Protein AF-A0A8S2TK44-F1 (afdb_monomer_lite)

Organism: NCBI:txid1234261

Radius of gyration: 22.93 Å; chains: 1; bounding box: 72×29×65 Å

Sequence (128 aa):
MSAISFRKHQQQISKQFTLNEAQTRAFMVITNHINGGNHLKKGNEQDQLLMCVAGPGGTRKSQLIYAITEYFSITKRSHELRKLAPTPNAAAQIDGLTIQSFTSYRNLRKVSAAQRTTIENAGEISDI

Foldseek 3Di:
DDPVVLVVLLVVLCVVLVPDPLLSVVLCVVSCLVVVNDPPDDDPDRDDDDDDDDDDPPPPPLSSLVSNCVSCVVVVNNVVDADEDCDPVVQVSSVHYHPCVVVVPPPPPDDDPPPPPPPVPPPPPDDD

InterPro domains:
  IPR027417 P-loop containing nucleoside triphosphate hydrolase [G3DSA:3.40.50.300] (2-126)

pLDDT: mean 80.82, std 19.4, range [42.41, 97.88]

Secondary structure (DSSP, 8-state):
--HHHHHHHHHHHHHHTT--HHHHHHHHHHHHHHTT--TT-SSS------------TTS-HHHHHHHHHHHHHHTT-GGG---EESSHHHHHHTT-EEHHHHHHTTS--S--SSSSSSSGGGS-----

Structure (mmCIF, N/CA/C/O backbone):
data_AF-A0A8S2TK44-F1
#
_entry.id   AF-A0A8S2TK44-F1
#
loop_
_atom_site.group_PDB
_atom_site.id
_atom_site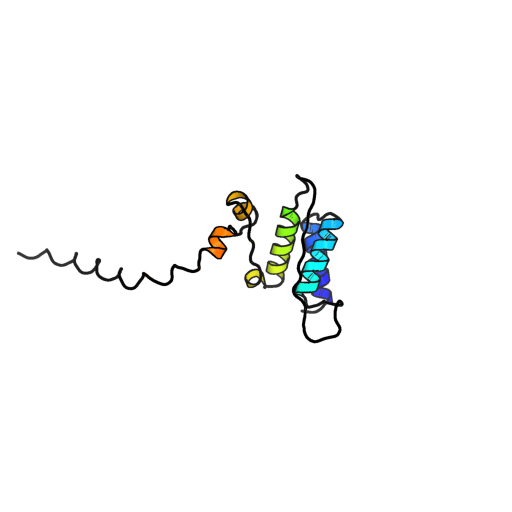.type_symbol
_atom_site.label_atom_id
_atom_site.label_alt_id
_atom_site.label_comp_id
_atom_site.label_asym_id
_atom_site.label_entity_id
_atom_site.label_seq_id
_atom_site.pdbx_PDB_ins_code
_atom_site.Cartn_x
_atom_site.Cartn_y
_atom_site.Cartn_z
_atom_site.occupancy
_atom_site.B_iso_or_equiv
_atom_site.auth_seq_id
_atom_site.auth_comp_id
_atom_site.auth_asym_id
_atom_site.auth_atom_id
_atom_site.pdbx_PDB_model_num
ATOM 1 N N . MET A 1 1 ? -15.662 10.316 11.224 1.00 60.12 1 MET A N 1
ATOM 2 C CA . MET A 1 1 ? -15.463 10.883 9.867 1.00 60.12 1 MET A CA 1
ATOM 3 C C . MET A 1 1 ? -16.651 10.488 8.999 1.00 60.12 1 MET A C 1
ATOM 5 O O . MET A 1 1 ? -17.067 9.343 9.079 1.00 60.12 1 MET A O 1
ATOM 9 N N . SER A 1 2 ? -17.223 11.415 8.222 1.00 70.25 2 SER A N 1
ATOM 10 C CA . SER A 1 2 ? -18.352 11.134 7.310 1.00 70.25 2 SER A CA 1
ATOM 11 C C . SER A 1 2 ? -17.877 10.420 6.032 1.00 70.25 2 SER A C 1
ATOM 13 O O . SER A 1 2 ? -16.753 10.657 5.589 1.00 70.25 2 SER A O 1
ATOM 15 N N . ALA A 1 3 ? -18.727 9.599 5.400 1.00 68.94 3 ALA A N 1
ATOM 16 C CA . ALA A 1 3 ? -18.435 8.896 4.140 1.00 68.94 3 ALA A CA 1
ATOM 17 C C . ALA A 1 3 ? -17.962 9.832 3.006 1.00 68.94 3 ALA A C 1
ATOM 19 O O . ALA A 1 3 ? -17.135 9.456 2.173 1.00 68.94 3 ALA A O 1
ATOM 20 N N . ILE A 1 4 ? -18.429 11.085 3.015 1.00 73.88 4 ILE A N 1
ATOM 21 C CA . ILE A 1 4 ? -18.009 12.134 2.075 1.00 73.88 4 ILE A CA 1
ATOM 22 C C . ILE A 1 4 ? -16.519 12.479 2.259 1.00 73.88 4 ILE A C 1
ATOM 24 O O . ILE A 1 4 ? -15.819 12.751 1.285 1.00 73.88 4 ILE A O 1
ATOM 28 N N . SER A 1 5 ? -16.014 12.424 3.494 1.00 85.56 5 SER A N 1
ATOM 29 C CA . SER A 1 5 ? -14.610 12.701 3.817 1.00 85.56 5 SER A CA 1
ATOM 30 C C . SER A 1 5 ? -13.673 11.635 3.249 1.00 85.56 5 SER A C 1
ATOM 32 O O . SER A 1 5 ? -12.633 11.976 2.695 1.00 85.56 5 SER A O 1
ATOM 34 N N . PHE A 1 6 ? -14.048 10.355 3.336 1.00 88.25 6 PHE A N 1
ATOM 35 C CA . PHE A 1 6 ? -13.216 9.259 2.831 1.00 88.25 6 PHE A CA 1
ATOM 36 C C . PHE A 1 6 ? -13.083 9.282 1.308 1.00 88.25 6 PHE A C 1
ATOM 38 O O . PHE A 1 6 ? -11.977 9.150 0.790 1.00 88.25 6 PHE A O 1
ATOM 45 N N . ARG A 1 7 ? -14.179 9.544 0.584 1.00 90.25 7 ARG A N 1
ATOM 46 C CA . ARG A 1 7 ? -14.135 9.668 -0.883 1.00 90.25 7 ARG A CA 1
ATOM 47 C C . ARG A 1 7 ? -13.256 10.822 -1.355 1.00 90.25 7 ARG A C 1
ATOM 49 O O . ARG A 1 7 ? -12.531 10.668 -2.334 1.00 90.25 7 ARG A O 1
ATOM 56 N N . LYS A 1 8 ? -13.280 11.958 -0.650 1.00 93.50 8 LYS A N 1
ATOM 57 C CA . LYS A 1 8 ? -12.389 13.090 -0.952 1.00 93.50 8 LYS A CA 1
ATOM 58 C C . LYS A 1 8 ? -10.918 12.694 -0.803 1.00 93.50 8 LYS A C 1
ATOM 60 O O . LYS A 1 8 ? -10.140 12.916 -1.726 1.00 93.50 8 LYS A O 1
ATOM 65 N N . HIS A 1 9 ? -10.564 12.039 0.302 1.00 95.00 9 HIS A N 1
ATOM 66 C CA . HIS A 1 9 ? -9.213 11.522 0.532 1.00 95.00 9 HIS A CA 1
ATOM 67 C C . HIS A 1 9 ? -8.773 10.519 -0.545 1.00 95.00 9 HIS A C 1
ATOM 69 O O . HIS A 1 9 ? -7.667 10.624 -1.071 1.00 95.00 9 HIS A O 1
ATOM 75 N N . GLN A 1 10 ? -9.655 9.592 -0.934 1.00 95.69 10 GLN A N 1
ATOM 76 C CA . GLN A 1 10 ? -9.379 8.620 -1.993 1.00 95.69 10 GLN A CA 1
ATOM 77 C C . GLN A 1 10 ? -9.065 9.301 -3.340 1.00 95.69 10 GLN A C 1
ATOM 79 O O . GLN A 1 10 ? -8.068 8.981 -3.989 1.00 95.69 10 GLN A O 1
ATOM 84 N N . GLN A 1 11 ? -9.891 10.266 -3.755 1.00 96.00 11 GLN A N 1
ATOM 85 C CA . GLN A 1 11 ? -9.701 10.995 -5.015 1.00 96.00 11 GLN A CA 1
ATOM 86 C C . GLN A 1 11 ? -8.432 11.850 -5.007 1.00 96.00 11 GLN A C 1
ATOM 88 O O . GLN A 1 11 ? -7.717 11.897 -6.009 1.00 96.00 11 GLN A O 1
ATOM 93 N N . GLN A 1 12 ? -8.150 12.517 -3.885 1.00 96.94 12 GLN A N 1
AT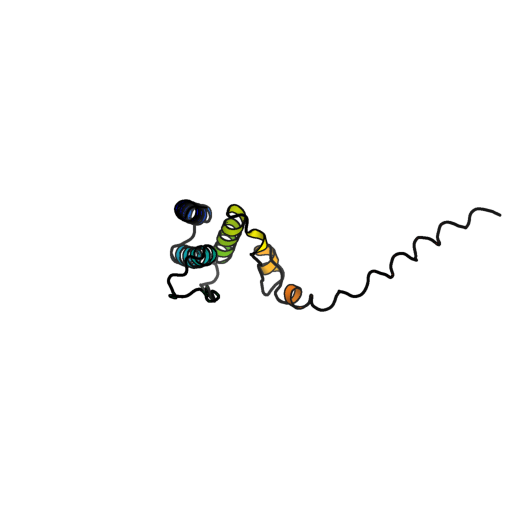OM 94 C CA . GLN A 1 12 ? -6.944 13.322 -3.721 1.00 96.94 12 GLN A CA 1
ATOM 95 C C . GLN A 1 12 ? -5.687 12.460 -3.865 1.00 96.94 12 GLN A C 1
ATOM 97 O O . GLN A 1 12 ? -4.817 12.790 -4.670 1.00 96.94 12 GLN A O 1
ATOM 102 N N . ILE A 1 13 ? -5.622 11.330 -3.156 1.00 97.69 13 ILE A N 1
ATOM 103 C CA . ILE A 1 13 ? -4.466 10.428 -3.198 1.00 97.69 13 ILE A CA 1
ATOM 104 C C . ILE A 1 13 ? -4.297 9.805 -4.585 1.00 97.69 13 ILE A C 1
ATOM 106 O O . ILE A 1 13 ? -3.190 9.803 -5.114 1.00 97.69 13 ILE A O 1
ATOM 110 N N . SER A 1 14 ? -5.373 9.320 -5.213 1.00 97.19 14 SER A N 1
ATOM 111 C CA . SER A 1 14 ? -5.291 8.733 -6.561 1.00 97.19 14 SER A CA 1
ATOM 112 C C . SER A 1 14 ? -4.659 9.706 -7.569 1.00 97.19 14 SER A C 1
ATOM 114 O O . SER A 1 14 ? -3.785 9.308 -8.344 1.00 97.19 14 SER A O 1
ATOM 116 N N . LYS A 1 15 ? -5.015 10.998 -7.493 1.00 96.56 15 LYS A N 1
ATOM 117 C CA . LYS A 1 15 ? -4.423 12.059 -8.322 1.00 96.56 15 LYS A CA 1
ATOM 118 C C . LYS A 1 15 ? -2.981 12.380 -7.929 1.00 96.56 15 LYS A C 1
ATOM 120 O O . LYS A 1 15 ? -2.119 12.413 -8.803 1.00 96.56 15 LYS A O 1
ATOM 125 N N . GLN A 1 16 ? -2.710 12.585 -6.639 1.00 97.25 16 GLN A N 1
ATOM 126 C CA . GLN A 1 16 ? -1.373 12.899 -6.118 1.00 97.25 16 GLN A CA 1
ATOM 127 C C . GLN A 1 16 ? -0.350 11.831 -6.514 1.00 97.25 16 GLN A C 1
ATOM 129 O O . GLN A 1 16 ? 0.750 12.142 -6.965 1.00 97.25 16 GLN A O 1
ATOM 134 N N . PHE A 1 17 ? -0.738 10.563 -6.402 1.00 96.44 17 PHE A N 1
ATOM 135 C CA . PHE A 1 17 ? 0.097 9.430 -6.768 1.00 96.44 17 PHE A CA 1
ATOM 136 C C . PHE A 1 17 ? -0.076 9.013 -8.224 1.00 96.44 17 PHE A C 1
ATOM 138 O O . PHE A 1 17 ? 0.412 7.945 -8.563 1.00 96.44 17 PHE A O 1
ATOM 145 N N . THR A 1 18 ? -0.712 9.815 -9.087 1.00 95.75 18 THR A N 1
ATOM 146 C CA . THR A 1 18 ? -0.843 9.558 -10.537 1.00 95.75 18 THR A CA 1
ATOM 147 C C . THR A 1 18 ? -1.186 8.097 -10.870 1.00 95.75 18 THR A C 1
ATOM 149 O O . THR A 1 18 ? -0.586 7.488 -11.758 1.00 95.75 18 THR A O 1
ATOM 152 N N . LEU A 1 19 ? -2.122 7.509 -10.115 1.00 95.38 19 LEU A N 1
ATOM 153 C CA . LEU A 1 19 ? -2.477 6.099 -10.262 1.00 95.38 19 LEU A CA 1
ATOM 154 C C . LEU A 1 19 ? -3.178 5.870 -11.602 1.00 95.38 19 LEU A C 1
ATOM 156 O O . LEU A 1 19 ? -4.108 6.593 -11.961 1.00 95.38 19 LEU A O 1
ATOM 160 N N . ASN A 1 20 ? -2.785 4.817 -12.318 1.00 93.25 20 ASN A N 1
ATOM 161 C CA . ASN A 1 20 ? -3.525 4.398 -13.506 1.00 93.25 20 ASN A CA 1
ATOM 162 C C . ASN A 1 20 ? -4.892 3.805 -13.125 1.00 93.25 20 ASN A C 1
ATOM 164 O O . ASN A 1 20 ? -5.216 3.625 -11.949 1.00 93.25 20 ASN A O 1
ATOM 168 N N . GLU A 1 21 ? -5.706 3.477 -14.123 1.00 93.69 21 GLU A N 1
ATOM 169 C CA . GLU A 1 21 ? -7.067 2.991 -13.898 1.00 93.69 21 GLU A CA 1
ATOM 170 C C . GLU A 1 21 ? -7.108 1.703 -13.052 1.00 93.69 21 GLU A C 1
ATOM 172 O O . GLU A 1 21 ? -7.879 1.602 -12.098 1.00 93.69 21 GLU A O 1
ATOM 177 N N . ALA A 1 22 ? -6.231 0.734 -13.334 1.00 92.50 22 ALA A N 1
ATOM 178 C CA . ALA A 1 22 ? -6.177 -0.532 -12.602 1.00 92.50 22 ALA A CA 1
ATOM 179 C C . ALA A 1 22 ? -5.688 -0.353 -11.155 1.00 92.50 22 ALA A C 1
ATOM 181 O O . ALA A 1 22 ? -6.261 -0.928 -10.229 1.00 92.50 22 ALA A O 1
ATOM 182 N N . GLN A 1 23 ? -4.666 0.479 -10.950 1.00 95.00 23 GLN A N 1
ATOM 183 C CA . GLN A 1 23 ? -4.161 0.846 -9.627 1.00 95.00 23 GLN A CA 1
ATOM 184 C C . GLN A 1 23 ? -5.214 1.613 -8.829 1.00 95.00 23 GLN A C 1
ATOM 186 O O . GLN A 1 23 ? -5.409 1.327 -7.653 1.00 95.00 23 GLN A O 1
ATOM 191 N N . THR A 1 24 ? -5.931 2.538 -9.470 1.00 95.94 24 THR A N 1
ATOM 192 C CA . THR A 1 24 ? -7.034 3.276 -8.850 1.00 95.94 24 THR A CA 1
ATOM 193 C C . THR A 1 24 ? -8.131 2.317 -8.412 1.00 95.94 24 THR A C 1
ATOM 195 O O . THR A 1 24 ? -8.557 2.381 -7.263 1.00 95.94 24 THR A O 1
ATOM 198 N N . ARG A 1 25 ? -8.538 1.356 -9.252 1.00 94.88 25 ARG A N 1
ATOM 199 C CA . ARG A 1 25 ? -9.512 0.328 -8.845 1.00 94.88 25 ARG A CA 1
ATOM 200 C C . ARG A 1 25 ? -9.034 -0.473 -7.634 1.00 94.88 25 ARG A C 1
ATOM 202 O O . ARG A 1 25 ? -9.782 -0.601 -6.668 1.00 94.88 25 ARG A O 1
ATOM 209 N N . ALA A 1 26 ? -7.792 -0.962 -7.652 1.00 95.69 26 ALA A N 1
ATOM 210 C CA . ALA A 1 26 ? -7.219 -1.696 -6.523 1.00 95.69 26 ALA A CA 1
ATOM 211 C C . ALA A 1 26 ? -7.191 -0.854 -5.237 1.00 95.69 26 ALA A C 1
ATOM 213 O O . ALA A 1 26 ? -7.618 -1.308 -4.177 1.00 95.69 26 ALA A O 1
ATOM 214 N N . PHE A 1 27 ? -6.758 0.401 -5.349 1.00 96.81 27 PHE A N 1
ATOM 215 C CA . PHE A 1 27 ? -6.736 1.357 -4.250 1.00 96.81 27 PHE A CA 1
ATOM 216 C C . PHE A 1 27 ? -8.135 1.598 -3.663 1.00 96.81 27 PHE A C 1
ATOM 218 O O . PHE A 1 27 ? -8.298 1.593 -2.442 1.00 96.81 27 PHE A O 1
ATOM 225 N N . MET A 1 28 ? -9.161 1.750 -4.505 1.00 95.62 28 MET A N 1
ATOM 226 C CA . MET A 1 28 ? -10.544 1.942 -4.052 1.00 95.62 28 MET A CA 1
ATOM 227 C C . MET A 1 28 ? -11.089 0.709 -3.324 1.00 95.62 28 MET A C 1
ATOM 229 O O . MET A 1 28 ? -11.729 0.865 -2.288 1.00 95.62 28 MET A O 1
ATOM 233 N N . VAL A 1 29 ? -10.813 -0.508 -3.811 1.00 93.94 29 VAL A N 1
ATOM 234 C CA . VAL A 1 29 ? -11.218 -1.755 -3.130 1.00 93.94 29 VAL A CA 1
ATOM 235 C C . VAL A 1 29 ? -10.615 -1.823 -1.726 1.00 93.94 29 VAL A C 1
ATOM 237 O O . VAL A 1 29 ? -11.342 -2.009 -0.752 1.00 93.94 29 VAL A O 1
ATOM 240 N N . ILE A 1 30 ? -9.304 -1.593 -1.614 1.00 94.06 30 ILE A N 1
ATOM 241 C CA . ILE A 1 30 ? -8.577 -1.636 -0.338 1.00 94.06 30 ILE A CA 1
ATOM 242 C C . ILE A 1 30 ? -9.110 -0.575 0.632 1.00 94.06 30 ILE A C 1
ATOM 244 O O . ILE A 1 30 ? -9.439 -0.876 1.775 1.00 94.06 30 ILE A O 1
ATOM 248 N N . THR A 1 31 ? -9.241 0.672 0.183 1.00 94.19 31 THR A N 1
ATOM 249 C CA . THR A 1 31 ? -9.680 1.778 1.050 1.00 94.19 31 THR A CA 1
ATOM 250 C C . THR A 1 31 ? -11.153 1.685 1.443 1.00 94.19 31 THR A C 1
ATOM 252 O O . THR A 1 31 ? -11.502 2.046 2.565 1.00 94.19 31 THR A O 1
ATOM 255 N N . ASN A 1 32 ? -12.020 1.147 0.582 1.00 91.25 32 ASN A N 1
ATOM 256 C CA . ASN A 1 32 ? -13.408 0.861 0.949 1.00 91.25 32 ASN A CA 1
ATOM 257 C C . ASN A 1 32 ? -13.496 -0.231 2.021 1.00 91.25 32 ASN A C 1
ATOM 259 O O . ASN A 1 32 ? -14.258 -0.061 2.973 1.00 91.25 32 ASN A O 1
ATOM 263 N N . HIS A 1 33 ? -12.686 -1.290 1.907 1.00 89.06 33 HIS A N 1
ATOM 264 C CA . HIS A 1 33 ? -12.583 -2.339 2.928 1.00 89.06 33 HIS A CA 1
ATOM 265 C C . HIS A 1 33 ? -12.130 -1.765 4.279 1.00 89.06 33 HIS A C 1
ATOM 267 O O . HIS A 1 33 ? -12.822 -1.935 5.278 1.00 89.06 33 HIS A O 1
ATOM 273 N N . ILE A 1 34 ? -11.065 -0.954 4.291 1.00 89.44 34 ILE A N 1
ATOM 274 C CA . ILE A 1 34 ? -10.558 -0.266 5.499 1.00 89.44 34 ILE A CA 1
ATOM 275 C C . ILE A 1 34 ? -11.636 0.603 6.171 1.00 89.44 34 ILE A C 1
ATOM 277 O O . ILE A 1 34 ? -11.683 0.736 7.396 1.00 89.44 34 ILE A O 1
ATOM 281 N N . ASN A 1 35 ? -12.519 1.219 5.386 1.00 88.06 35 ASN A N 1
ATOM 282 C CA . ASN A 1 35 ? -13.585 2.075 5.907 1.00 88.06 35 ASN A CA 1
ATOM 283 C C . ASN A 1 35 ? -14.808 1.293 6.420 1.00 88.06 35 ASN A C 1
ATOM 285 O O . ASN A 1 35 ? -15.809 1.916 6.775 1.00 88.06 35 ASN A O 1
ATOM 289 N N . GLY A 1 36 ? -14.765 -0.042 6.431 1.00 78.06 36 GLY A N 1
ATOM 290 C CA . GLY A 1 36 ? -15.908 -0.888 6.776 1.00 78.06 36 GLY A CA 1
ATOM 291 C C . GLY A 1 36 ? -16.977 -0.935 5.680 1.00 78.06 36 GLY A C 1
ATOM 292 O O . GLY A 1 36 ? -18.079 -1.432 5.903 1.00 78.06 36 GLY A O 1
ATOM 293 N N . GLY A 1 37 ? -16.677 -0.429 4.484 1.00 65.19 37 GLY A N 1
ATOM 294 C CA . GLY A 1 37 ? -17.564 -0.445 3.329 1.00 65.19 37 GLY A CA 1
ATOM 295 C C . GLY A 1 37 ? -17.506 -1.775 2.590 1.00 65.19 37 GLY A C 1
ATOM 296 O O . GLY A 1 37 ? -17.235 -1.776 1.396 1.00 65.19 37 GLY A O 1
ATOM 297 N N . ASN A 1 38 ? -17.747 -2.898 3.267 1.00 54.38 38 ASN A N 1
ATOM 298 C CA . ASN A 1 38 ? -17.894 -4.190 2.601 1.00 54.38 38 ASN A CA 1
ATOM 299 C C . ASN A 1 38 ? -19.374 -4.445 2.302 1.00 54.38 38 ASN A C 1
ATOM 301 O O . ASN A 1 38 ? -20.160 -4.798 3.172 1.00 54.38 38 ASN A O 1
ATOM 305 N N . HIS A 1 39 ? -19.746 -4.271 1.038 1.00 50.78 39 HIS A N 1
ATOM 306 C CA . HIS A 1 39 ? -21.076 -4.573 0.491 1.00 50.78 39 HIS A CA 1
ATOM 307 C C . HIS A 1 39 ? -21.233 -6.065 0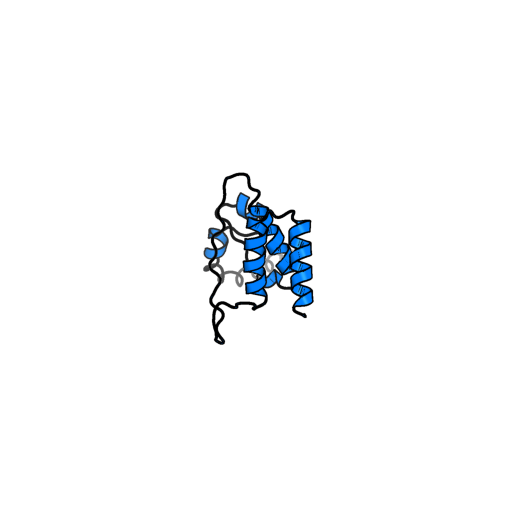.137 1.00 50.78 39 HIS A C 1
ATOM 309 O O . HIS A 1 39 ? -22.263 -6.469 -0.392 1.00 50.78 39 HIS A O 1
ATOM 315 N N . LEU A 1 40 ? -20.210 -6.886 0.409 1.00 49.50 40 LEU A N 1
ATOM 316 C CA . LEU A 1 40 ? -20.126 -8.272 -0.054 1.00 49.50 40 LEU A CA 1
ATOM 317 C C . LEU A 1 40 ? -20.781 -9.300 0.888 1.00 49.50 40 LEU A C 1
ATOM 319 O O . LEU A 1 40 ? -20.955 -10.442 0.475 1.00 49.50 40 LEU A O 1
ATOM 323 N N . LYS A 1 41 ? -21.222 -8.919 2.099 1.00 46.81 41 LYS A N 1
ATOM 324 C CA . LYS A 1 41 ? -22.044 -9.783 2.968 1.00 46.81 41 LYS A CA 1
ATOM 325 C C . LYS A 1 41 ? -23.091 -8.995 3.763 1.00 46.81 41 LYS A C 1
ATOM 327 O O . LYS A 1 41 ? -22.811 -7.940 4.321 1.00 46.81 41 LYS A O 1
ATOM 332 N N . LYS A 1 42 ? -24.299 -9.560 3.851 1.00 43.22 42 LYS A N 1
ATOM 333 C CA . LYS A 1 42 ? -25.324 -9.230 4.856 1.00 43.22 42 LYS A CA 1
ATOM 334 C C . LYS A 1 42 ? -24.923 -9.948 6.158 1.00 43.22 42 LYS A C 1
ATOM 336 O O . LYS A 1 42 ? -25.127 -11.152 6.258 1.00 43.22 42 LYS A O 1
ATOM 341 N N . GLY A 1 43 ? -24.316 -9.247 7.117 1.00 53.66 43 GLY A N 1
ATOM 342 C CA . GLY A 1 43 ? -23.914 -9.810 8.417 1.00 53.66 43 GLY A CA 1
ATOM 343 C C . GLY A 1 43 ? -22.883 -8.949 9.161 1.00 53.66 43 GLY A C 1
ATOM 344 O O . GLY A 1 43 ? -22.292 -8.054 8.567 1.00 53.66 43 GLY A O 1
ATOM 345 N N . ASN A 1 44 ? -22.676 -9.220 10.457 1.00 53.09 44 ASN A N 1
ATOM 346 C CA . ASN A 1 44 ? -21.753 -8.480 11.341 1.00 53.09 44 ASN A CA 1
ATOM 347 C C . ASN A 1 44 ? -20.265 -8.862 11.187 1.00 53.09 44 ASN A C 1
ATOM 349 O O . ASN A 1 44 ? -19.422 -8.322 11.898 1.00 53.09 44 ASN A O 1
ATOM 353 N N . GLU A 1 45 ? -19.921 -9.766 10.270 1.00 55.69 45 GLU A N 1
ATOM 354 C CA . GLU A 1 45 ? -18.548 -10.232 10.067 1.00 55.69 45 GLU A CA 1
ATOM 355 C C . GLU A 1 45 ? -18.015 -9.713 8.732 1.00 55.69 45 GLU A C 1
ATOM 357 O O . GLU A 1 45 ? -18.500 -10.073 7.657 1.00 55.69 45 GLU A O 1
ATOM 362 N N . GLN A 1 46 ? -17.023 -8.822 8.793 1.00 61.69 46 GLN A N 1
ATOM 363 C CA . GLN A 1 46 ? -16.287 -8.415 7.602 1.00 61.69 46 GLN A CA 1
ATOM 364 C C . GLN A 1 46 ? -15.224 -9.468 7.306 1.00 61.69 46 GLN A C 1
ATOM 366 O O . GLN A 1 46 ? -14.258 -9.593 8.056 1.00 61.69 46 GLN A O 1
ATOM 371 N N . ASP A 1 47 ? -15.383 -10.199 6.203 1.00 71.12 47 ASP A N 1
ATOM 372 C CA . ASP A 1 47 ? -14.348 -11.123 5.743 1.00 71.12 47 ASP A CA 1
ATOM 373 C C . ASP A 1 47 ? -13.032 -10.369 5.474 1.00 71.12 47 ASP A C 1
ATOM 375 O O . ASP A 1 47 ? -13.010 -9.236 4.967 1.00 71.12 47 ASP A O 1
ATOM 379 N N . GLN A 1 48 ? -11.917 -11.022 5.798 1.00 84.62 48 GLN A N 1
ATOM 380 C CA . GLN A 1 48 ? -10.576 -10.527 5.505 1.00 84.62 48 GLN A CA 1
ATOM 381 C C . GLN A 1 48 ? -10.398 -10.304 3.993 1.00 84.62 48 GLN A C 1
ATOM 383 O O . GLN A 1 48 ? -10.650 -11.204 3.192 1.00 84.62 48 GLN A O 1
ATOM 388 N N . LEU A 1 49 ? -9.895 -9.130 3.591 1.00 88.94 49 LEU A N 1
ATOM 389 C CA . LEU A 1 49 ? -9.538 -8.872 2.195 1.00 88.94 49 LEU A CA 1
ATOM 390 C C . LEU A 1 49 ? -8.238 -9.601 1.835 1.00 88.94 49 LEU A C 1
ATOM 392 O O . LEU A 1 49 ? -7.157 -9.237 2.297 1.00 88.94 49 LEU A O 1
ATOM 396 N N . LEU A 1 50 ? -8.345 -10.604 0.965 1.00 91.38 50 LEU A N 1
ATOM 397 C CA . LEU A 1 50 ? -7.213 -11.261 0.316 1.00 91.38 50 LEU A CA 1
ATOM 398 C C . LEU A 1 50 ? -7.121 -10.778 -1.132 1.00 91.38 50 LEU A C 1
ATOM 400 O O . LEU A 1 50 ? -7.987 -11.081 -1.948 1.00 91.38 50 LEU A O 1
ATOM 404 N N . MET A 1 51 ? -6.076 -10.015 -1.453 1.00 93.00 51 MET A N 1
ATOM 405 C CA . MET A 1 51 ? -5.907 -9.416 -2.777 1.00 93.00 51 MET A CA 1
ATOM 406 C C . MET A 1 51 ? -4.480 -9.604 -3.292 1.00 93.00 51 MET A C 1
ATOM 408 O O . MET A 1 51 ? -3.514 -9.267 -2.611 1.00 93.00 51 MET A O 1
ATOM 412 N N . CYS A 1 52 ? -4.352 -10.093 -4.528 1.00 93.56 52 CYS A N 1
ATOM 413 C CA . CYS A 1 52 ? -3.097 -10.106 -5.272 1.00 93.56 52 CYS A CA 1
ATOM 414 C C . CYS A 1 52 ? -3.166 -9.057 -6.386 1.00 93.56 52 CYS A C 1
ATOM 416 O O . CYS A 1 52 ? -4.061 -9.101 -7.229 1.00 93.56 52 CYS A O 1
ATOM 418 N N . VAL A 1 53 ? -2.222 -8.115 -6.397 1.00 92.06 53 VAL A N 1
ATOM 419 C CA . VAL A 1 53 ? -2.091 -7.118 -7.467 1.00 92.06 53 VAL A CA 1
ATOM 420 C C . VAL A 1 53 ? -0.832 -7.425 -8.265 1.00 92.06 53 VAL A C 1
ATOM 422 O O . VAL A 1 53 ? 0.280 -7.090 -7.859 1.00 92.06 53 VAL A O 1
ATOM 425 N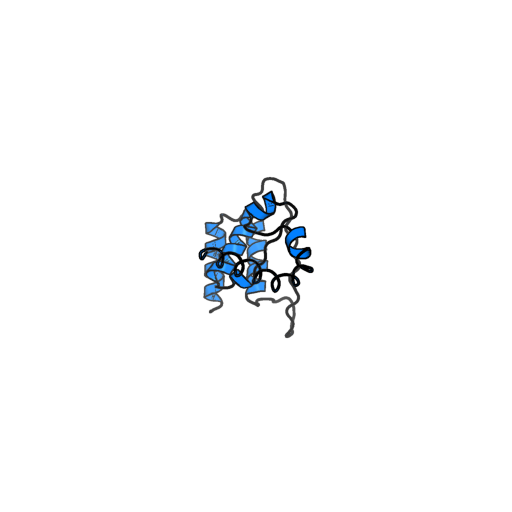 N . ALA A 1 54 ? -1.017 -8.076 -9.409 1.00 90.56 54 ALA A N 1
ATOM 426 C CA . ALA A 1 54 ? 0.054 -8.405 -10.338 1.00 90.56 54 ALA A CA 1
ATOM 427 C C . ALA A 1 54 ? 0.143 -7.381 -11.481 1.00 90.56 54 ALA A C 1
ATOM 429 O O . ALA A 1 54 ? -0.779 -6.609 -11.739 1.00 90.56 54 ALA A O 1
ATOM 430 N N . GLY A 1 55 ? 1.270 -7.380 -12.190 1.00 86.19 55 GLY A N 1
ATOM 431 C CA . GLY A 1 55 ? 1.420 -6.605 -13.418 1.00 86.19 55 GLY A CA 1
ATOM 432 C C . GLY A 1 55 ? 2.837 -6.674 -13.990 1.00 86.19 55 GLY A C 1
ATOM 433 O O . GLY A 1 55 ? 3.764 -7.030 -13.254 1.00 86.19 55 GLY A O 1
ATOM 434 N N . PRO A 1 56 ? 3.037 -6.274 -15.257 1.00 83.75 56 PRO A N 1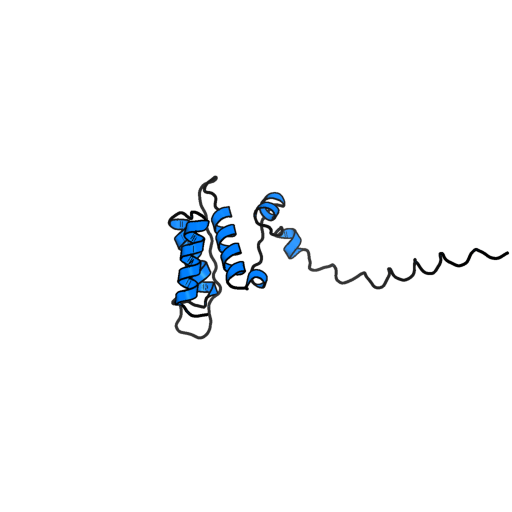
ATOM 435 C CA . PRO A 1 56 ? 4.337 -6.311 -15.936 1.00 83.75 56 PRO A CA 1
ATOM 436 C C . PRO A 1 56 ? 5.434 -5.544 -15.185 1.00 83.75 56 PRO A C 1
ATOM 438 O O . PRO A 1 56 ? 5.137 -4.576 -14.484 1.00 83.75 56 PRO A O 1
ATOM 441 N N . GLY A 1 57 ? 6.701 -5.952 -15.296 1.00 80.75 57 GLY A N 1
ATOM 442 C CA . GLY A 1 57 ? 7.838 -5.198 -14.743 1.00 80.75 57 GLY A CA 1
ATOM 443 C C . GLY A 1 57 ? 7.823 -3.723 -15.177 1.00 80.75 57 GLY A C 1
ATOM 444 O O . GLY A 1 57 ? 7.335 -3.398 -16.252 1.00 80.75 57 GLY A O 1
ATOM 445 N N . GLY A 1 58 ? 8.286 -2.809 -14.319 1.00 77.75 58 GLY A N 1
ATOM 446 C CA . GLY A 1 58 ? 8.352 -1.376 -14.652 1.00 77.75 58 GLY A CA 1
ATOM 447 C C . GLY A 1 58 ? 7.042 -0.579 -14.525 1.00 77.75 58 GLY A C 1
ATOM 448 O O . GLY A 1 58 ? 7.077 0.644 -14.579 1.00 77.75 58 GLY A O 1
ATOM 449 N N . THR A 1 59 ? 5.893 -1.204 -14.239 1.00 77.69 59 THR A N 1
ATOM 450 C CA . THR A 1 59 ? 4.587 -0.508 -14.099 1.00 77.69 59 THR A CA 1
ATOM 451 C C . THR A 1 59 ? 4.383 0.254 -12.782 1.00 77.69 59 THR A C 1
ATOM 453 O O . THR A 1 59 ? 3.251 0.465 -12.347 1.00 77.69 59 THR A O 1
ATOM 456 N N . ARG A 1 60 ? 5.475 0.645 -12.109 1.00 84.25 60 ARG A N 1
ATOM 457 C CA . ARG A 1 60 ? 5.464 1.409 -10.847 1.00 84.25 60 ARG A CA 1
ATOM 458 C C . ARG A 1 60 ? 4.503 0.835 -9.793 1.00 84.25 60 ARG A C 1
ATOM 460 O O . ARG A 1 60 ? 3.861 1.580 -9.070 1.00 84.25 60 ARG A O 1
ATOM 467 N N . LYS A 1 61 ? 4.402 -0.494 -9.666 1.00 86.88 61 LYS A N 1
ATOM 468 C CA . LYS A 1 61 ? 3.508 -1.157 -8.688 1.00 86.88 61 LYS A CA 1
ATOM 469 C C . LYS A 1 61 ? 3.691 -0.644 -7.253 1.00 86.88 61 LYS A C 1
ATOM 471 O O . LYS A 1 61 ? 2.708 -0.497 -6.537 1.00 86.88 61 LYS A O 1
ATOM 476 N N . SER A 1 62 ? 4.916 -0.287 -6.863 1.00 90.31 62 SER A N 1
ATOM 477 C CA . SER A 1 62 ? 5.211 0.327 -5.560 1.00 90.31 62 SER A CA 1
ATOM 478 C C . SER A 1 62 ? 4.465 1.648 -5.323 1.00 90.31 62 SER A C 1
ATOM 480 O O . SER A 1 62 ? 4.182 1.990 -4.184 1.00 90.31 62 SER A O 1
ATOM 482 N N . GLN A 1 63 ? 4.061 2.360 -6.378 1.00 93.62 63 GLN A N 1
ATOM 483 C CA . GLN A 1 63 ? 3.270 3.589 -6.293 1.00 93.62 63 GLN A CA 1
ATOM 484 C C . GLN A 1 63 ? 1.887 3.361 -5.677 1.00 93.62 63 GLN A C 1
ATOM 486 O O . GLN A 1 63 ? 1.412 4.199 -4.916 1.00 93.62 63 GLN A O 1
ATOM 491 N N . LEU A 1 64 ? 1.283 2.195 -5.927 1.00 95.62 64 LEU A N 1
ATOM 492 C CA . LEU A 1 64 ? 0.061 1.784 -5.240 1.00 95.62 64 LEU A CA 1
ATOM 493 C C . LEU A 1 64 ? 0.311 1.593 -3.736 1.00 95.62 64 LEU A C 1
ATOM 495 O O . LEU A 1 64 ? -0.505 2.015 -2.924 1.00 95.62 64 LEU A O 1
ATOM 499 N N . ILE A 1 65 ? 1.454 1.010 -3.353 1.00 96.19 65 ILE A N 1
ATOM 500 C CA . ILE A 1 65 ? 1.833 0.827 -1.942 1.00 96.19 65 ILE A CA 1
ATOM 501 C C . ILE A 1 65 ? 2.026 2.187 -1.255 1.00 96.19 65 ILE A C 1
ATOM 503 O O . ILE A 1 65 ? 1.566 2.370 -0.126 1.00 96.19 65 ILE A O 1
ATOM 507 N N . TYR A 1 66 ? 2.640 3.161 -1.932 1.00 97.00 66 TYR A N 1
ATOM 508 C CA . TYR A 1 66 ? 2.787 4.519 -1.399 1.00 97.00 66 TYR A CA 1
ATOM 509 C C . TYR A 1 66 ? 1.438 5.221 -1.219 1.00 97.00 66 TYR A C 1
ATOM 511 O O . TYR A 1 66 ? 1.189 5.783 -0.156 1.00 97.00 66 TYR A O 1
ATOM 519 N N . ALA A 1 67 ? 0.530 5.107 -2.192 1.00 97.88 67 ALA A N 1
ATOM 520 C CA . ALA A 1 67 ? -0.824 5.650 -2.085 1.00 97.88 67 ALA A CA 1
ATOM 521 C C . ALA A 1 67 ? -1.609 5.041 -0.907 1.00 97.88 67 ALA A C 1
ATOM 523 O O . ALA A 1 67 ? -2.271 5.757 -0.157 1.00 97.88 67 ALA A O 1
ATOM 524 N N . ILE A 1 68 ? -1.506 3.722 -0.707 1.00 97.62 68 ILE A N 1
ATOM 525 C CA . ILE A 1 68 ? -2.108 3.036 0.447 1.00 97.62 68 ILE A CA 1
ATOM 526 C C . ILE A 1 68 ? -1.494 3.556 1.751 1.00 97.62 68 ILE A C 1
ATOM 528 O O . ILE A 1 68 ? -2.227 3.880 2.680 1.00 97.62 68 ILE A O 1
ATOM 532 N N . THR A 1 69 ? -0.167 3.680 1.810 1.00 97.88 69 THR A N 1
ATOM 533 C CA . THR A 1 69 ? 0.545 4.194 2.992 1.00 97.88 69 THR A CA 1
ATOM 534 C C . THR A 1 69 ? 0.063 5.595 3.361 1.00 97.88 69 THR A C 1
ATOM 536 O O . THR A 1 69 ? -0.269 5.840 4.521 1.00 97.88 69 THR A O 1
ATOM 539 N N . GLU A 1 70 ? -0.052 6.487 2.374 1.00 97.81 70 GLU A N 1
ATOM 540 C CA . GLU A 1 70 ? -0.564 7.840 2.589 1.00 97.81 70 GLU A CA 1
ATOM 541 C C . GLU A 1 70 ? -2.007 7.822 3.097 1.00 97.81 70 GLU A C 1
ATOM 543 O O . GLU A 1 70 ? -2.343 8.544 4.033 1.00 97.81 70 GLU A O 1
ATOM 548 N N . TYR A 1 71 ? -2.855 6.944 2.554 1.00 97.44 71 TYR A N 1
ATOM 549 C CA . TYR A 1 71 ? -4.238 6.819 3.009 1.00 97.44 71 TYR A CA 1
ATOM 550 C C . TYR A 1 71 ? -4.328 6.444 4.493 1.00 97.44 71 TYR A C 1
ATOM 552 O O . TYR A 1 71 ? -5.095 7.057 5.241 1.00 97.44 71 TYR A O 1
ATOM 560 N N . PHE A 1 72 ? -3.523 5.479 4.947 1.00 96.06 72 PHE A N 1
ATOM 561 C CA . PHE A 1 72 ? -3.434 5.133 6.370 1.00 96.06 72 PHE A CA 1
ATOM 562 C C . PHE A 1 72 ? -2.888 6.296 7.214 1.00 96.06 72 PHE A C 1
ATOM 564 O O . PHE A 1 72 ? -3.368 6.510 8.328 1.00 96.06 72 PHE A O 1
ATOM 571 N N . SER A 1 73 ? -1.953 7.085 6.680 1.00 96.06 73 SER A N 1
ATOM 572 C CA . SER A 1 73 ? -1.415 8.275 7.349 1.00 96.06 73 SER A CA 1
ATOM 573 C C . SER A 1 73 ? -2.487 9.340 7.591 1.00 96.06 73 SER A C 1
ATOM 575 O O . SER A 1 73 ? -2.790 9.678 8.739 1.00 96.06 73 SER A O 1
ATOM 577 N N . ILE A 1 74 ? -3.158 9.802 6.533 1.00 95.25 74 ILE A N 1
ATOM 578 C CA . ILE A 1 74 ? -4.150 10.887 6.626 1.00 95.25 74 ILE A CA 1
ATOM 579 C C . ILE A 1 74 ? -5.425 10.480 7.377 1.00 95.25 74 ILE A C 1
ATOM 581 O O . ILE A 1 74 ? -6.130 11.328 7.925 1.00 95.25 74 ILE A O 1
ATOM 585 N N . THR A 1 75 ? -5.723 9.178 7.439 1.00 92.38 75 THR A N 1
ATOM 586 C CA . THR A 1 75 ? -6.833 8.642 8.242 1.00 92.38 75 THR A CA 1
ATOM 587 C C . THR A 1 75 ? -6.441 8.347 9.691 1.00 92.38 75 THR A C 1
ATOM 589 O O . THR A 1 75 ? -7.295 7.917 10.466 1.00 92.38 75 THR A O 1
ATOM 592 N N . LYS A 1 76 ? -5.192 8.645 10.087 1.00 93.00 76 LYS A N 1
ATOM 593 C CA . LYS A 1 76 ? -4.622 8.409 11.428 1.00 93.00 76 LYS A CA 1
ATOM 594 C C . LYS A 1 76 ? -4.606 6.931 11.837 1.00 93.00 76 LYS A C 1
ATOM 596 O O . LYS A 1 76 ? -4.714 6.599 13.016 1.00 93.00 76 LYS A O 1
ATOM 601 N N . ARG A 1 77 ? -4.440 6.042 10.861 1.00 93.25 77 ARG A N 1
ATOM 602 C CA . ARG A 1 77 ? -4.433 4.581 11.019 1.00 93.25 77 ARG A CA 1
ATOM 603 C C . ARG A 1 77 ? -3.094 3.942 10.659 1.00 93.25 77 ARG A C 1
ATOM 605 O O . ARG A 1 77 ? -3.026 2.735 10.496 1.00 93.25 77 ARG A O 1
ATOM 612 N N . SER A 1 78 ? -1.999 4.704 10.575 1.00 94.81 78 SER A N 1
ATOM 613 C CA . SER A 1 78 ? -0.667 4.163 10.236 1.00 94.81 78 SER A CA 1
ATOM 614 C C . SER A 1 78 ? -0.245 2.959 11.085 1.00 94.81 78 SER A C 1
ATOM 616 O O . SER A 1 78 ? 0.467 2.090 10.597 1.00 94.81 78 SER A O 1
ATOM 618 N N . HIS A 1 79 ? -0.706 2.884 12.338 1.00 94.31 79 HIS A N 1
ATOM 619 C CA . HIS A 1 79 ? -0.438 1.774 13.253 1.00 94.31 79 HIS A CA 1
ATOM 620 C C . HIS A 1 79 ? -1.118 0.448 12.850 1.00 94.31 79 HIS A C 1
ATOM 622 O O . HIS A 1 79 ? -0.696 -0.611 13.310 1.00 94.31 79 HIS A O 1
ATOM 628 N N . GLU A 1 80 ? -2.134 0.491 11.986 1.00 93.06 80 GLU A N 1
ATOM 629 C CA . GLU A 1 80 ? -2.852 -0.676 11.457 1.00 93.06 80 GLU A CA 1
ATOM 630 C C . GLU A 1 80 ? -2.173 -1.262 10.203 1.00 93.06 80 GLU A C 1
ATOM 632 O O . GLU A 1 80 ? -2.491 -2.377 9.788 1.00 93.06 80 GLU A O 1
ATOM 637 N N . LEU A 1 81 ? -1.220 -0.542 9.593 1.00 95.75 81 LEU A N 1
ATOM 638 C CA . LEU A 1 81 ? -0.551 -0.961 8.363 1.00 95.75 81 LEU A CA 1
ATOM 639 C C . LEU A 1 81 ? 0.832 -1.556 8.647 1.00 95.75 81 LEU A C 1
ATOM 641 O O . LEU A 1 81 ? 1.740 -0.879 9.129 1.00 95.75 81 LEU A O 1
ATOM 645 N N . ARG A 1 82 ? 1.042 -2.810 8.234 1.00 96.38 82 ARG A N 1
ATOM 646 C CA . ARG A 1 82 ? 2.369 -3.438 8.188 1.00 96.38 82 ARG A CA 1
ATOM 647 C C . ARG A 1 82 ? 2.745 -3.783 6.750 1.00 96.38 82 ARG A C 1
ATOM 649 O O . ARG A 1 82 ? 1.993 -4.456 6.053 1.00 96.38 82 ARG A O 1
ATOM 656 N N . LYS A 1 83 ? 3.924 -3.328 6.318 1.00 96.75 83 LYS A N 1
ATOM 657 C CA . LYS A 1 83 ? 4.459 -3.524 4.962 1.00 96.75 83 LYS A CA 1
ATOM 658 C C . LYS A 1 83 ? 5.599 -4.530 5.000 1.00 96.75 83 LYS A C 1
ATOM 660 O O . LYS A 1 83 ? 6.524 -4.372 5.796 1.00 96.75 83 LYS A O 1
ATOM 665 N N . LEU A 1 84 ? 5.524 -5.548 4.149 1.00 96.94 84 LEU A N 1
ATOM 666 C CA . LEU A 1 84 ? 6.505 -6.625 4.073 1.00 96.94 84 LEU A CA 1
ATOM 667 C C . LEU A 1 84 ? 6.974 -6.817 2.633 1.00 96.94 84 LEU A C 1
ATOM 669 O O . LEU A 1 84 ? 6.180 -6.674 1.703 1.00 96.94 84 LEU A O 1
ATOM 673 N N . ALA A 1 85 ? 8.239 -7.189 2.455 1.00 96.19 85 ALA A N 1
ATOM 674 C CA . ALA A 1 85 ? 8.781 -7.571 1.155 1.00 96.19 85 ALA A CA 1
ATOM 675 C C . ALA A 1 85 ? 9.723 -8.790 1.247 1.00 96.19 85 ALA A C 1
ATOM 677 O O . ALA A 1 85 ? 10.243 -9.086 2.327 1.00 96.19 85 ALA A O 1
ATOM 678 N N . PRO A 1 86 ? 9.975 -9.507 0.134 1.00 96.06 86 PRO A N 1
ATOM 679 C CA . PRO A 1 86 ? 10.841 -10.689 0.149 1.00 96.06 86 PRO A CA 1
ATOM 680 C C . PRO A 1 86 ? 12.331 -10.374 0.338 1.00 96.06 86 PRO A C 1
ATOM 682 O O . PRO A 1 86 ? 13.043 -11.164 0.948 1.00 96.06 86 PRO A O 1
ATOM 685 N N . THR A 1 87 ? 12.812 -9.233 -0.169 1.00 96.31 87 THR A N 1
ATOM 686 C CA . THR A 1 87 ? 14.235 -8.848 -0.130 1.00 96.31 87 THR A CA 1
ATOM 687 C C . THR A 1 87 ? 14.454 -7.558 0.668 1.00 96.31 87 THR A C 1
ATOM 689 O O . THR A 1 87 ? 13.547 -6.720 0.717 1.00 96.31 87 THR A O 1
ATOM 692 N N . PRO A 1 88 ? 15.647 -7.346 1.266 1.00 96.31 88 PRO A N 1
ATOM 693 C CA . PRO A 1 88 ? 15.957 -6.121 2.011 1.00 96.31 88 PRO A CA 1
ATOM 694 C C . PRO A 1 88 ? 15.768 -4.844 1.188 1.00 96.31 88 PRO A C 1
ATOM 696 O O . PRO A 1 88 ? 15.150 -3.899 1.663 1.00 96.31 88 PRO A O 1
ATOM 699 N N . ASN A 1 89 ? 16.210 -4.843 -0.073 1.00 95.94 89 ASN A N 1
ATOM 700 C CA . ASN A 1 89 ? 16.069 -3.681 -0.955 1.00 95.94 89 ASN A CA 1
ATOM 701 C C . ASN A 1 89 ? 14.598 -3.357 -1.249 1.00 95.94 89 ASN A C 1
ATOM 703 O O . ASN A 1 89 ? 14.205 -2.195 -1.215 1.00 95.94 89 ASN A O 1
ATOM 707 N N . ALA A 1 90 ? 13.764 -4.374 -1.493 1.00 94.12 90 ALA A N 1
ATOM 708 C CA . ALA A 1 90 ? 12.336 -4.161 -1.712 1.00 94.12 90 ALA A CA 1
ATOM 709 C C . ALA A 1 90 ? 11.622 -3.695 -0.433 1.00 94.12 90 ALA A C 1
ATOM 711 O O . ALA A 1 90 ? 10.701 -2.887 -0.513 1.00 94.12 90 ALA A O 1
ATOM 712 N N . ALA A 1 91 ? 12.053 -4.177 0.738 1.00 96.19 91 ALA A N 1
ATOM 713 C CA . ALA A 1 91 ? 11.523 -3.743 2.026 1.00 96.19 91 ALA A CA 1
ATOM 714 C C . ALA A 1 91 ? 11.875 -2.275 2.295 1.00 96.19 91 ALA A C 1
ATOM 716 O O . ALA A 1 91 ? 10.981 -1.490 2.600 1.00 96.19 91 ALA A O 1
ATOM 717 N N . ALA A 1 92 ? 13.138 -1.891 2.092 1.00 95.56 92 ALA A N 1
ATOM 718 C CA . ALA A 1 92 ? 13.588 -0.507 2.202 1.00 95.56 92 ALA A CA 1
ATOM 719 C C . ALA A 1 92 ? 12.820 0.416 1.243 1.00 95.56 92 ALA A C 1
ATOM 721 O O . ALA A 1 92 ? 12.367 1.478 1.649 1.00 95.56 92 ALA A O 1
ATOM 722 N N . GLN A 1 93 ? 12.580 -0.021 0.001 1.00 94.50 93 GLN A N 1
ATOM 723 C CA . GLN A 1 93 ? 11.842 0.765 -0.991 1.00 94.50 93 GLN A CA 1
ATOM 724 C C . GLN A 1 93 ? 10.418 1.135 -0.545 1.00 94.50 93 GLN A C 1
ATOM 726 O O . GLN A 1 93 ? 9.888 2.149 -0.997 1.00 94.50 93 GLN A O 1
ATOM 731 N N . ILE A 1 94 ? 9.774 0.313 0.283 1.00 94.88 94 ILE A N 1
ATOM 732 C CA . ILE A 1 94 ? 8.407 0.556 0.758 1.00 94.88 94 ILE A CA 1
ATOM 733 C C . ILE A 1 94 ? 8.361 0.971 2.227 1.00 94.88 94 ILE A C 1
ATOM 735 O O . ILE A 1 94 ? 7.280 0.916 2.810 1.00 94.88 94 ILE A O 1
ATOM 739 N N . ASP A 1 95 ? 9.488 1.342 2.838 1.00 95.44 95 ASP A N 1
ATOM 740 C CA . ASP A 1 95 ? 9.618 1.594 4.282 1.00 95.44 95 ASP A CA 1
ATOM 741 C C . ASP A 1 95 ? 8.983 0.468 5.119 1.00 95.44 95 ASP A C 1
ATOM 743 O O . ASP A 1 95 ? 8.107 0.686 5.963 1.00 95.44 95 ASP A O 1
ATOM 747 N N . GLY A 1 96 ? 9.333 -0.771 4.777 1.00 95.62 96 GLY A N 1
ATOM 748 C CA . GLY A 1 96 ? 8.797 -1.993 5.361 1.00 95.62 96 GLY A CA 1
ATOM 749 C C . GLY A 1 96 ? 9.874 -2.897 5.952 1.00 95.62 96 GLY A C 1
ATOM 750 O O . GLY A 1 96 ? 11.050 -2.550 6.039 1.00 95.62 96 GLY A O 1
ATOM 751 N N . LEU A 1 97 ? 9.453 -4.095 6.352 1.00 96.50 97 LEU A N 1
ATOM 752 C CA . LEU A 1 97 ? 10.333 -5.150 6.858 1.00 96.50 97 LEU A CA 1
ATOM 753 C C . LEU A 1 97 ? 10.476 -6.272 5.832 1.00 96.50 97 LEU A C 1
ATOM 755 O O . LEU A 1 97 ? 9.641 -6.435 4.939 1.00 96.50 97 LEU A O 1
ATOM 759 N N . THR A 1 98 ? 11.516 -7.090 5.971 1.00 97.12 98 THR A N 1
ATOM 760 C CA . THR A 1 98 ? 11.540 -8.351 5.236 1.00 97.12 98 THR A CA 1
ATOM 761 C C . THR A 1 98 ? 10.556 -9.327 5.872 1.00 97.12 98 THR A C 1
ATOM 763 O O . THR A 1 98 ? 10.326 -9.297 7.083 1.00 97.12 98 THR A O 1
ATOM 766 N N . ILE A 1 99 ? 9.966 -10.210 5.062 1.00 95.56 99 ILE A N 1
ATOM 767 C CA . ILE A 1 99 ? 9.084 -11.270 5.577 1.00 95.56 99 ILE A CA 1
ATOM 768 C C . ILE A 1 99 ? 9.826 -12.073 6.652 1.00 95.56 99 ILE A C 1
ATOM 770 O O . ILE A 1 99 ? 9.298 -12.264 7.742 1.00 95.56 99 ILE A O 1
ATOM 774 N N . GLN A 1 100 ? 11.081 -12.445 6.377 1.00 92.88 100 GLN A N 1
ATOM 775 C CA . GLN A 1 100 ? 11.918 -13.183 7.317 1.00 92.88 100 GLN A CA 1
ATOM 776 C C . GLN A 1 100 ? 12.144 -12.418 8.623 1.00 92.88 100 GLN A C 1
ATOM 778 O O . GLN A 1 100 ? 11.970 -13.003 9.688 1.00 92.88 100 GLN A O 1
ATOM 783 N N . SER A 1 101 ? 12.521 -11.134 8.587 1.00 91.38 101 SER A N 1
ATOM 784 C CA . SER A 1 101 ? 12.751 -10.393 9.833 1.00 91.38 101 SER A CA 1
ATOM 785 C C . SER A 1 101 ? 11.466 -10.288 10.647 1.00 91.38 101 SER A C 1
ATOM 787 O O . SER A 1 101 ? 11.490 -10.502 11.856 1.00 91.38 101 SER A O 1
ATOM 789 N N . PHE A 1 102 ? 10.328 -10.071 9.986 1.00 92.88 102 PHE A N 1
ATOM 790 C CA . PHE A 1 102 ? 9.035 -10.014 10.649 1.00 92.88 102 PHE A CA 1
ATOM 791 C C . PHE A 1 102 ? 8.638 -11.345 11.312 1.00 92.88 102 PHE A C 1
ATOM 793 O O . PHE A 1 102 ? 8.158 -11.346 12.447 1.00 92.88 102 PHE A O 1
ATOM 800 N N . THR A 1 103 ? 8.860 -12.481 10.647 1.00 89.62 103 THR A N 1
ATOM 801 C CA . THR A 1 103 ? 8.485 -13.804 11.175 1.00 89.62 103 THR A CA 1
ATOM 802 C C . THR A 1 103 ? 9.471 -14.349 12.208 1.00 89.62 103 THR A C 1
ATOM 804 O O . THR A 1 103 ? 9.064 -15.054 13.131 1.00 89.62 103 THR A O 1
ATOM 807 N N . SER A 1 104 ? 10.759 -14.015 12.086 1.00 82.19 104 SER A N 1
ATOM 808 C CA . SER A 1 104 ? 11.831 -14.518 12.960 1.00 82.19 104 SER A CA 1
ATOM 809 C C . SER A 1 104 ? 11.847 -13.872 14.351 1.00 82.19 104 SER A C 1
ATOM 811 O O . SER A 1 104 ? 12.521 -14.371 15.250 1.00 82.19 104 SER A O 1
ATOM 813 N N . TYR A 1 105 ? 11.057 -12.816 14.582 1.00 59.94 105 TYR A N 1
ATOM 814 C CA . TYR A 1 105 ? 10.965 -12.102 15.866 1.00 59.94 105 TYR A CA 1
ATOM 815 C C . TYR A 1 105 ? 10.295 -12.891 17.016 1.00 59.94 105 TYR A C 1
ATOM 817 O O . TYR A 1 105 ? 9.985 -12.320 18.062 1.00 59.94 105 TYR A O 1
ATOM 825 N N . ARG A 1 106 ? 10.088 -14.209 16.879 1.00 56.47 106 ARG A N 1
ATOM 826 C CA . ARG A 1 106 ? 9.483 -15.056 17.924 1.00 56.47 106 ARG A CA 1
ATOM 827 C C . ARG A 1 106 ? 10.428 -15.511 19.047 1.00 56.47 106 ARG A C 1
ATOM 829 O O . ARG A 1 106 ? 9.929 -16.136 19.972 1.00 56.47 106 ARG A O 1
ATOM 836 N N . ASN A 1 107 ? 11.728 -15.177 19.041 1.00 49.78 107 ASN A N 1
ATOM 837 C CA . ASN A 1 107 ? 12.689 -15.749 20.009 1.00 49.78 107 ASN A CA 1
ATOM 838 C C . ASN A 1 107 ? 13.667 -14.784 20.725 1.00 49.78 107 ASN A C 1
ATOM 840 O O . ASN A 1 107 ? 14.680 -15.247 21.233 1.00 49.78 107 ASN A O 1
ATOM 844 N N . LEU A 1 108 ? 13.385 -13.480 20.866 1.00 54.38 108 LEU A N 1
ATOM 845 C CA . LEU A 1 108 ? 14.241 -12.571 21.670 1.00 54.38 108 LEU A CA 1
ATOM 846 C C . LEU A 1 108 ? 13.484 -11.827 22.787 1.00 54.38 108 LEU A C 1
ATOM 848 O O . LEU A 1 108 ? 13.581 -10.614 22.942 1.00 54.38 108 LEU A O 1
ATOM 852 N N . ARG A 1 109 ? 12.744 -12.578 23.613 1.00 47.16 109 ARG A N 1
ATOM 853 C CA . ARG A 1 109 ? 12.346 -12.157 24.974 1.00 47.16 109 ARG A CA 1
ATOM 854 C C . ARG A 1 109 ? 12.991 -13.046 26.038 1.00 47.16 109 ARG A C 1
ATOM 856 O O . ARG A 1 109 ? 12.324 -13.545 26.934 1.00 47.16 109 ARG A O 1
ATOM 863 N N . LYS A 1 110 ? 14.297 -13.260 25.937 1.00 46.81 110 LYS A N 1
ATOM 864 C CA . LYS A 1 110 ? 15.162 -13.569 27.081 1.00 46.81 110 LYS A CA 1
ATOM 865 C C . LYS A 1 110 ? 16.471 -12.830 26.825 1.00 46.81 110 LYS A C 1
ATOM 867 O O . LYS A 1 110 ? 16.901 -12.771 25.684 1.00 46.81 110 LYS A O 1
ATOM 872 N N . VAL A 1 111 ? 17.072 -12.293 27.881 1.00 49.97 111 VAL A N 1
ATOM 873 C CA . VAL A 1 111 ? 18.259 -11.415 27.903 1.00 49.97 111 VAL A CA 1
ATOM 874 C C . VAL A 1 111 ? 17.948 -9.912 27.828 1.00 49.97 111 VAL A C 1
ATOM 876 O O . VAL A 1 111 ? 18.091 -9.260 26.805 1.00 49.97 111 VAL A O 1
ATOM 879 N N . SER A 1 112 ? 17.552 -9.359 28.978 1.00 45.12 112 SER A N 1
ATOM 880 C CA . SER A 1 112 ? 18.159 -8.140 29.543 1.00 45.12 112 SER A CA 1
ATOM 881 C C . SER A 1 112 ? 17.723 -7.989 31.010 1.00 45.12 112 SER A C 1
ATOM 883 O O . SER A 1 112 ? 16.958 -7.112 31.392 1.00 45.12 112 SER A O 1
ATOM 885 N N . ALA A 1 113 ? 18.167 -8.935 31.839 1.00 49.34 113 ALA A N 1
ATOM 886 C CA . ALA A 1 113 ? 18.292 -8.751 33.289 1.00 49.34 113 ALA A CA 1
ATOM 887 C C . ALA A 1 113 ? 19.755 -8.939 33.748 1.00 49.34 113 ALA A C 1
ATOM 889 O O . ALA A 1 113 ? 20.049 -8.813 34.926 1.00 49.34 113 ALA A O 1
ATOM 890 N N . ALA A 1 114 ? 20.681 -9.217 32.818 1.00 51.62 114 ALA A N 1
ATOM 891 C CA . ALA A 1 114 ? 22.063 -9.606 33.116 1.00 51.62 114 ALA A CA 1
ATOM 892 C C . ALA A 1 114 ? 23.121 -8.541 32.756 1.00 51.62 114 ALA A C 1
ATOM 894 O O . ALA A 1 114 ? 24.307 -8.811 32.867 1.00 51.62 114 ALA A O 1
ATOM 895 N N . GLN A 1 115 ? 22.726 -7.334 32.329 1.00 51.69 115 GLN A N 1
ATOM 896 C CA . GLN A 1 115 ? 23.667 -6.270 31.925 1.00 51.69 115 GLN A CA 1
ATOM 897 C C . GLN A 1 115 ? 23.766 -5.093 32.909 1.00 51.69 115 GLN A C 1
ATOM 899 O O . GLN A 1 115 ? 24.365 -4.076 32.577 1.00 51.69 115 GLN A O 1
ATOM 904 N N . ARG A 1 116 ? 23.228 -5.215 34.132 1.00 43.56 116 ARG A N 1
ATOM 905 C CA . ARG A 1 116 ? 23.419 -4.195 35.183 1.00 43.56 116 ARG A CA 1
ATOM 906 C C . ARG A 1 116 ? 24.609 -4.448 36.117 1.00 43.56 116 ARG A C 1
ATOM 908 O O . ARG A 1 116 ? 25.028 -3.513 36.775 1.00 43.56 116 ARG A O 1
ATOM 915 N N . THR A 1 117 ? 25.210 -5.639 36.135 1.00 42.81 117 THR A N 1
ATOM 916 C CA . THR A 1 117 ? 26.209 -5.994 37.169 1.00 42.81 117 THR A CA 1
ATOM 917 C C . THR A 1 117 ? 27.674 -5.744 36.781 1.00 42.81 117 THR A C 1
ATOM 919 O O . THR A 1 117 ? 28.562 -6.021 37.574 1.00 42.81 117 THR A O 1
ATOM 922 N N . THR A 1 118 ? 27.979 -5.223 35.586 1.00 45.38 118 THR A N 1
ATOM 923 C CA . THR A 1 118 ? 29.387 -5.019 35.164 1.00 45.38 118 THR A CA 1
ATOM 924 C C . THR A 1 118 ? 29.866 -3.567 35.288 1.00 45.38 118 THR A C 1
ATOM 926 O O . THR A 1 118 ? 31.058 -3.321 35.165 1.00 45.38 118 THR A O 1
ATOM 929 N N . ILE A 1 119 ? 28.982 -2.602 35.578 1.00 49.75 119 ILE A N 1
ATOM 930 C CA . ILE A 1 119 ? 29.365 -1.178 35.683 1.00 49.75 119 ILE A CA 1
ATOM 931 C C . ILE A 1 119 ? 29.641 -0.744 37.141 1.00 49.75 119 ILE A C 1
ATOM 933 O O . ILE A 1 119 ? 30.308 0.260 37.351 1.00 49.75 119 ILE A O 1
ATOM 937 N N . GLU A 1 120 ? 29.242 -1.519 38.157 1.00 48.53 120 GLU A N 1
ATOM 938 C CA . GLU A 1 120 ? 29.480 -1.157 39.572 1.00 48.53 120 GLU A CA 1
ATOM 939 C C . GLU A 1 120 ? 30.874 -1.542 40.111 1.00 48.53 120 GLU A C 1
ATOM 941 O O . GLU A 1 120 ? 31.306 -0.979 41.107 1.00 48.53 120 GLU A O 1
ATOM 946 N N . ASN A 1 121 ? 31.641 -2.405 39.432 1.00 51.41 121 ASN A N 1
ATOM 947 C CA . ASN A 1 121 ? 32.948 -2.879 39.930 1.00 51.41 121 ASN A CA 1
ATOM 948 C C . ASN A 1 121 ? 34.175 -2.132 39.364 1.00 51.41 121 ASN A C 1
ATOM 950 O O . ASN A 1 121 ? 35.291 -2.637 39.448 1.00 51.41 121 ASN A O 1
ATOM 954 N N . ALA A 1 122 ? 33.998 -0.946 38.774 1.00 52.66 122 ALA A N 1
ATOM 955 C CA . ALA A 1 122 ? 35.103 -0.137 38.234 1.00 52.66 122 ALA A CA 1
ATOM 956 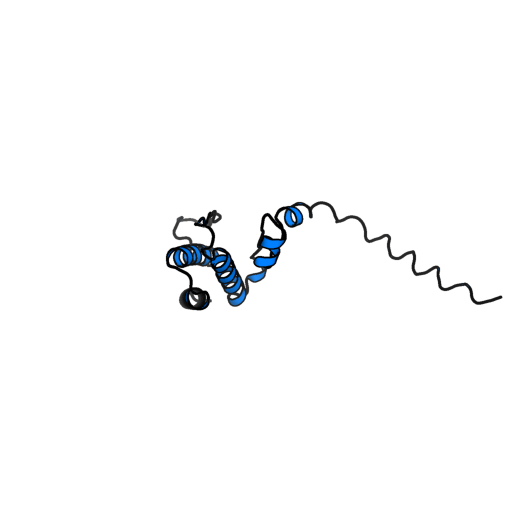C C . ALA A 1 122 ? 35.398 1.142 39.052 1.00 52.66 122 ALA A C 1
ATOM 958 O O . ALA A 1 122 ? 36.150 1.995 38.589 1.00 52.66 122 ALA A O 1
ATOM 959 N N . GLY A 1 123 ? 34.801 1.287 40.243 1.00 48.62 123 GLY A N 1
ATOM 960 C CA . GLY A 1 123 ? 34.869 2.504 41.066 1.00 48.62 123 GLY A CA 1
ATOM 961 C C . GLY A 1 123 ? 35.642 2.410 42.388 1.00 48.62 123 GLY A C 1
ATOM 962 O O . GLY A 1 123 ? 35.640 3.386 43.125 1.00 48.62 123 GLY A O 1
ATOM 963 N N . GLU A 1 124 ? 36.298 1.290 42.707 1.00 53.19 124 GLU A N 1
ATOM 964 C CA . GLU A 1 124 ? 36.996 1.096 43.994 1.00 53.19 124 GLU A CA 1
ATOM 965 C C . GLU A 1 124 ? 38.437 0.590 43.803 1.00 53.19 124 GLU A C 1
ATOM 967 O O . GLU A 1 124 ? 38.798 -0.481 44.269 1.00 53.19 124 GLU A O 1
ATOM 972 N N . ILE A 1 125 ? 39.288 1.347 43.101 1.00 54.47 125 ILE A N 1
ATOM 973 C CA . ILE A 1 125 ? 40.743 1.316 43.354 1.00 54.47 125 ILE A CA 1
ATOM 974 C C . ILE A 1 125 ? 41.284 2.743 43.200 1.00 54.47 125 ILE A C 1
ATOM 976 O O . ILE A 1 125 ? 41.889 3.107 42.194 1.00 54.47 125 ILE A O 1
ATOM 980 N N . SER A 1 126 ? 41.031 3.566 44.211 1.00 46.34 126 SER A N 1
ATOM 981 C CA . SER A 1 126 ? 41.865 4.721 44.533 1.00 46.34 126 SER A CA 1
ATOM 982 C C . SER A 1 126 ? 41.769 4.954 46.035 1.00 46.34 126 SER A C 1
ATOM 984 O O . SER A 1 126 ? 40.973 5.772 46.469 1.00 46.34 126 SER A O 1
ATOM 986 N N . ASP A 1 127 ? 42.492 4.148 46.806 1.00 44.38 127 ASP A N 1
ATOM 987 C CA . ASP A 1 127 ? 43.071 4.523 48.097 1.00 44.38 127 ASP A CA 1
ATOM 988 C C . ASP A 1 127 ? 43.995 3.387 48.563 1.00 44.38 127 ASP A C 1
ATOM 990 O O . ASP A 1 127 ? 43.607 2.216 48.546 1.00 44.38 127 ASP A O 1
ATOM 994 N N . ILE A 1 128 ? 45.191 3.796 49.008 1.00 42.41 128 ILE A N 1
ATOM 995 C CA . ILE A 1 128 ? 46.398 3.041 49.417 1.00 42.41 128 ILE A CA 1
ATOM 996 C C . ILE A 1 128 ? 47.441 2.850 48.308 1.00 42.41 128 ILE A C 1
ATOM 998 O O . ILE A 1 128 ? 47.273 1.985 47.421 1.00 42.41 128 ILE A O 1
#